Protein AF-A0A963SNB1-F1 (afdb_monomer_lite)

Radius of gyration: 20.22 Å; chains: 1; bounding box: 42×36×67 Å

Secondary structure (DSSP, 8-state):
----HHHHHHHHHHHHHHHHHHHS-HHHHHHHHHHHHHHHHHHHHHHIIIIITTTS---HHHHHHHHHHHHHHHHHHHHHHHHH-HHHHHHHHHHHHHHHHHHHHHHHHHHHHTT----GGG--

Foldseek 3Di:
DPDPPVVVVVVVVVVVVVVCPVVDPPVLVVLLVLLVVLVVLLVVLVCCLPPVCVPVVDDNVVSVVSNVVSVVCNVVSQVVCCVVPVVSVVVSVVVVVVVVVVVVVVVVVVVVVVVDDPPPPPPD

pLDDT: mean 84.54, std 12.88, range [53.47, 97.62]

Structure (mmCIF, N/CA/C/O backbone):
data_AF-A0A963SNB1-F1
#
_entry.id   AF-A0A963SNB1-F1
#
loop_
_atom_site.group_PDB
_atom_site.id
_atom_site.type_symbol
_atom_site.label_atom_id
_atom_site.label_alt_id
_atom_site.label_comp_id
_atom_site.label_asym_id
_atom_site.label_entity_id
_atom_site.label_seq_id
_atom_site.pdbx_PDB_ins_code
_atom_site.Cartn_x
_atom_site.Cartn_y
_atom_site.Cartn_z
_atom_site.occupancy
_atom_site.B_iso_or_equiv
_atom_site.auth_seq_id
_atom_site.auth_comp_id
_atom_site.auth_asym_id
_atom_site.auth_atom_id
_atom_site.pdbx_PDB_model_num
ATOM 1 N N . MET A 1 1 ? 25.215 -16.777 13.873 1.00 58.41 1 MET A N 1
ATOM 2 C CA . MET A 1 1 ? 25.946 -15.612 14.425 1.00 58.41 1 MET A CA 1
ATOM 3 C C . MET A 1 1 ? 25.105 -15.027 15.560 1.00 58.41 1 MET A C 1
ATOM 5 O O . MET A 1 1 ? 23.919 -14.828 15.347 1.00 58.41 1 MET A O 1
ATOM 9 N N . LYS A 1 2 ? 25.646 -14.824 16.773 1.00 57.22 2 LYS A N 1
ATOM 10 C CA . LYS A 1 2 ? 24.885 -14.285 17.925 1.00 57.22 2 LYS A CA 1
ATOM 11 C C . LYS A 1 2 ? 24.881 -12.750 17.891 1.00 57.22 2 LYS A C 1
ATOM 13 O O . LYS A 1 2 ? 25.625 -12.105 18.615 1.00 57.22 2 LYS A O 1
ATOM 18 N N . GLY A 1 3 ? 24.086 -12.179 16.994 1.00 67.00 3 GLY A N 1
ATOM 19 C CA . GLY A 1 3 ? 23.770 -10.747 16.977 1.00 67.00 3 GLY A CA 1
ATOM 20 C C . GLY A 1 3 ? 22.417 -10.506 17.637 1.00 67.00 3 GLY A C 1
ATOM 21 O O . GLY A 1 3 ? 21.562 -11.389 17.611 1.00 67.00 3 GLY A O 1
ATOM 22 N N . SER A 1 4 ? 22.210 -9.320 18.214 1.00 82.94 4 SER A N 1
ATOM 23 C CA . SER A 1 4 ? 20.910 -8.944 18.784 1.00 82.94 4 SER A CA 1
ATOM 24 C C . SER A 1 4 ? 19.778 -9.139 17.760 1.00 82.94 4 SER A C 1
ATOM 26 O O . SER A 1 4 ? 20.003 -8.996 16.552 1.00 82.94 4 SER A O 1
ATOM 28 N N . LEU A 1 5 ? 18.559 -9.443 18.225 1.00 82.50 5 LEU A N 1
ATOM 29 C CA . LEU A 1 5 ? 17.374 -9.594 17.365 1.00 82.50 5 LEU A CA 1
ATOM 30 C C . LEU A 1 5 ? 17.194 -8.374 16.441 1.00 82.50 5 LEU A C 1
ATOM 32 O O . LEU A 1 5 ? 16.888 -8.515 15.261 1.00 82.50 5 LEU A O 1
ATOM 36 N N . ARG A 1 6 ? 17.495 -7.177 16.963 1.00 86.75 6 ARG A N 1
ATOM 37 C CA . ARG A 1 6 ? 17.501 -5.911 16.220 1.00 86.75 6 ARG A CA 1
ATOM 38 C C . ARG A 1 6 ? 18.457 -5.938 15.027 1.00 86.75 6 ARG A C 1
ATOM 40 O O . ARG A 1 6 ? 18.073 -5.530 13.939 1.00 86.75 6 ARG A O 1
ATOM 47 N N . SER A 1 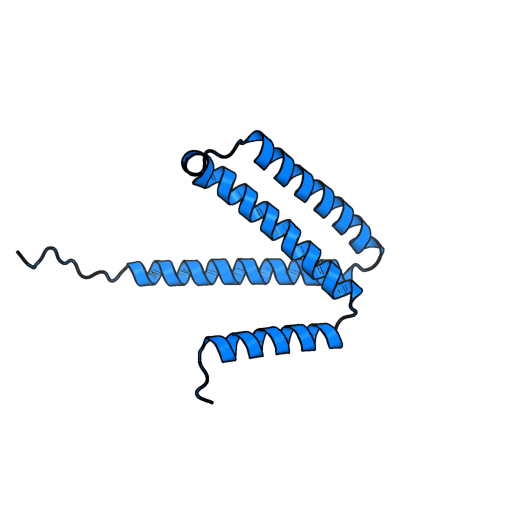7 ? 19.688 -6.409 15.221 1.00 88.31 7 SER A N 1
ATOM 48 C CA . SER A 1 7 ? 20.691 -6.481 14.152 1.00 88.31 7 SER A CA 1
ATOM 49 C C . SER A 1 7 ? 20.255 -7.438 13.043 1.00 88.31 7 SER A C 1
ATOM 51 O O . SER A 1 7 ? 20.391 -7.107 11.873 1.00 88.31 7 SER A O 1
ATOM 53 N N . HIS A 1 8 ? 19.687 -8.592 13.401 1.00 87.62 8 HIS A N 1
ATOM 54 C CA . HIS A 1 8 ? 19.203 -9.563 12.417 1.00 87.62 8 HIS A CA 1
ATOM 55 C C . HIS A 1 8 ? 18.010 -9.025 11.631 1.00 87.62 8 HIS A C 1
ATOM 57 O O . HIS A 1 8 ? 18.019 -9.100 10.409 1.00 87.62 8 HIS A O 1
ATOM 63 N N . LEU A 1 9 ? 17.036 -8.408 12.306 1.00 92.25 9 LEU A N 1
ATOM 64 C CA . LEU A 1 9 ? 15.895 -7.780 11.639 1.00 92.25 9 LEU A CA 1
ATOM 65 C C . LEU A 1 9 ? 16.332 -6.686 10.662 1.00 92.25 9 LEU A C 1
ATOM 67 O O . LEU A 1 9 ? 15.868 -6.687 9.529 1.00 92.25 9 LEU A O 1
ATOM 71 N N . LEU A 1 10 ? 17.249 -5.800 11.067 1.00 92.75 10 LEU A N 1
ATOM 72 C CA . LEU A 1 10 ? 17.768 -4.751 10.183 1.00 92.75 10 LEU A CA 1
ATOM 73 C C . LEU A 1 10 ? 18.504 -5.327 8.970 1.00 92.75 10 LEU A C 1
ATOM 75 O O . LEU A 1 10 ? 18.310 -4.856 7.856 1.00 92.75 10 LEU A O 1
ATOM 79 N N . ILE A 1 11 ? 19.334 -6.353 9.169 1.00 93.88 11 ILE A N 1
ATOM 80 C CA . ILE A 1 11 ? 20.037 -7.002 8.058 1.00 93.88 11 ILE A CA 1
ATOM 81 C C . ILE A 1 11 ? 19.026 -7.660 7.115 1.00 93.88 11 ILE A C 1
ATOM 83 O O . ILE A 1 11 ? 19.129 -7.484 5.906 1.00 93.88 11 ILE A O 1
ATOM 87 N N . TYR A 1 12 ? 18.021 -8.365 7.640 1.00 92.88 12 TYR A N 1
ATOM 88 C CA . TYR A 1 12 ? 16.997 -9.001 6.814 1.00 92.88 12 TYR A CA 1
ATOM 89 C C . TYR A 1 12 ? 16.198 -7.987 6.001 1.00 92.88 12 TYR A C 1
ATOM 91 O O . TYR A 1 12 ? 16.041 -8.177 4.798 1.00 92.88 12 TYR A O 1
ATOM 99 N N . THR A 1 13 ? 15.735 -6.897 6.613 1.00 92.69 13 THR A N 1
ATOM 100 C CA . THR A 1 13 ? 14.947 -5.890 5.894 1.00 92.69 13 THR A CA 1
ATOM 101 C C . THR A 1 13 ? 15.773 -5.179 4.830 1.00 92.69 13 THR A C 1
ATOM 103 O O . THR A 1 13 ? 15.298 -5.032 3.707 1.00 92.69 13 THR A O 1
ATOM 106 N N . VAL A 1 14 ? 17.017 -4.796 5.132 1.00 93.50 14 VAL A N 1
ATOM 107 C CA . VAL A 1 14 ? 17.904 -4.127 4.168 1.00 93.50 14 VAL A CA 1
ATOM 108 C C . VAL A 1 14 ? 18.283 -5.057 3.018 1.00 93.50 14 VAL A C 1
ATOM 110 O O . VAL A 1 14 ? 18.232 -4.638 1.866 1.00 93.50 14 VAL A O 1
ATOM 113 N N . VAL A 1 15 ? 18.625 -6.318 3.296 1.00 94.50 15 VAL A N 1
ATOM 114 C CA . VAL A 1 15 ? 18.978 -7.293 2.251 1.00 94.50 15 VAL A CA 1
ATOM 115 C C . VAL A 1 15 ? 17.781 -7.580 1.349 1.00 94.50 15 VAL A C 1
ATOM 117 O O . VAL A 1 15 ? 17.934 -7.600 0.129 1.00 94.50 15 VAL A O 1
ATOM 120 N N . VAL A 1 16 ? 16.584 -7.750 1.917 1.00 91.62 16 VAL A N 1
ATOM 121 C CA . VAL A 1 16 ? 15.354 -7.952 1.138 1.00 91.62 16 VAL A CA 1
ATOM 122 C C . VAL A 1 16 ? 15.043 -6.718 0.293 1.00 91.62 16 VAL A C 1
ATOM 124 O O . VAL A 1 16 ? 14.848 -6.855 -0.913 1.00 91.62 16 VAL A O 1
ATOM 127 N N . ALA A 1 17 ? 15.067 -5.519 0.881 1.00 89.38 17 ALA A N 1
ATOM 128 C CA . ALA A 1 17 ? 14.824 -4.268 0.163 1.00 89.38 17 ALA A CA 1
ATOM 129 C C . ALA A 1 17 ? 15.846 -4.036 -0.960 1.00 89.38 17 ALA A C 1
ATOM 131 O O . ALA A 1 17 ? 15.459 -3.679 -2.068 1.00 89.38 17 ALA A O 1
ATOM 132 N N . GLY A 1 18 ? 17.132 -4.291 -0.705 1.00 90.19 18 GLY A N 1
ATOM 133 C CA . GLY A 1 18 ? 18.196 -4.186 -1.703 1.00 90.19 18 GLY A CA 1
ATOM 134 C C . GLY A 1 18 ? 18.059 -5.215 -2.826 1.00 90.19 18 GLY A C 1
ATOM 135 O O . GLY A 1 18 ? 18.209 -4.874 -3.993 1.00 90.19 18 GLY A O 1
ATOM 136 N N . THR A 1 19 ? 17.703 -6.459 -2.498 1.00 90.38 19 THR A N 1
ATOM 137 C CA . THR A 1 19 ? 17.455 -7.509 -3.500 1.00 90.38 19 THR A CA 1
ATOM 138 C C . THR A 1 19 ? 16.265 -7.142 -4.385 1.00 90.38 19 THR A C 1
ATOM 140 O O . THR A 1 19 ? 16.364 -7.213 -5.606 1.00 90.38 19 THR A 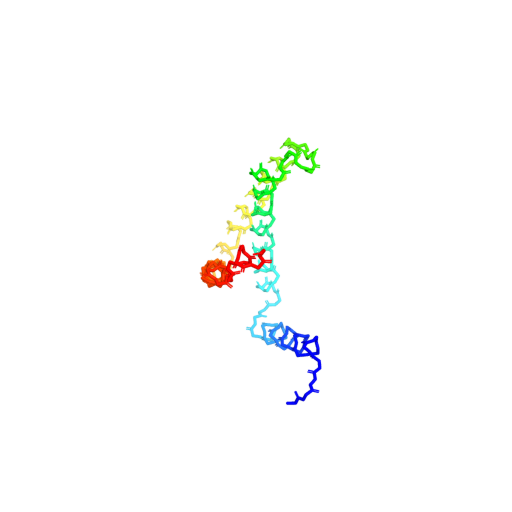O 1
ATOM 143 N N . LEU A 1 20 ? 15.163 -6.679 -3.786 1.00 86.75 20 LEU A N 1
ATOM 144 C CA . LEU A 1 20 ? 14.016 -6.145 -4.521 1.00 86.75 20 LEU A CA 1
ATOM 145 C C . LEU A 1 20 ? 14.432 -4.961 -5.406 1.00 86.75 20 LEU A C 1
ATOM 147 O O . LEU A 1 20 ? 14.056 -4.951 -6.567 1.00 86.75 20 LEU A O 1
ATOM 151 N N . ALA A 1 21 ? 15.248 -4.028 -4.900 1.00 86.94 21 ALA A N 1
ATOM 152 C CA . ALA A 1 21 ? 15.760 -2.860 -5.633 1.00 86.94 21 ALA A CA 1
ATOM 153 C C . ALA A 1 21 ? 16.618 -3.190 -6.856 1.00 86.94 21 ALA A C 1
ATOM 155 O O . ALA A 1 21 ? 16.591 -2.448 -7.831 1.00 86.94 21 ALA A O 1
ATOM 156 N N . VAL A 1 22 ? 17.381 -4.282 -6.811 1.00 87.94 22 VAL A N 1
ATOM 157 C CA . VAL A 1 22 ? 18.211 -4.719 -7.943 1.00 87.94 22 VAL A CA 1
ATOM 158 C C . VAL A 1 22 ? 17.400 -5.538 -8.951 1.00 87.94 22 VAL A C 1
ATOM 160 O O . VAL A 1 22 ? 17.667 -5.464 -10.147 1.00 87.94 22 VAL A O 1
ATOM 163 N N . LEU A 1 23 ? 16.417 -6.320 -8.490 1.00 84.88 23 LEU A N 1
ATOM 164 C CA . LEU A 1 23 ? 15.603 -7.189 -9.350 1.00 84.88 23 LEU A CA 1
ATOM 165 C C . LEU A 1 23 ? 14.392 -6.485 -9.977 1.00 84.88 23 LEU A C 1
ATOM 167 O O . LEU A 1 23 ? 13.918 -6.908 -11.031 1.00 84.88 23 LEU A O 1
ATOM 171 N N . PHE A 1 24 ? 13.870 -5.442 -9.336 1.00 81.19 24 PHE A N 1
ATOM 172 C CA . PHE A 1 24 ? 12.746 -4.649 -9.818 1.00 81.19 24 PHE A CA 1
ATOM 173 C C . PHE A 1 24 ? 13.191 -3.218 -10.103 1.00 81.19 24 PHE A C 1
ATOM 175 O O . PHE A 1 24 ? 13.866 -2.593 -9.291 1.00 81.19 24 PHE A O 1
ATOM 182 N N . ASP A 1 25 ? 12.731 -2.656 -11.220 1.00 84.50 25 ASP A N 1
ATOM 183 C CA . ASP A 1 25 ? 12.953 -1.243 -11.516 1.00 84.50 25 ASP A CA 1
ATOM 184 C C . ASP A 1 25 ? 12.380 -0.337 -10.413 1.00 84.50 25 ASP A C 1
ATOM 186 O O . ASP A 1 25 ? 11.298 -0.597 -9.868 1.00 84.50 25 ASP A O 1
ATOM 190 N N . LEU A 1 26 ? 13.056 0.785 -10.136 1.00 87.12 26 LEU A N 1
ATOM 191 C CA . LEU A 1 26 ? 12.661 1.761 -9.106 1.00 87.12 26 LEU A CA 1
ATOM 192 C C . LEU A 1 26 ? 11.179 2.163 -9.202 1.00 87.12 26 LEU A C 1
ATOM 194 O O . LEU A 1 26 ? 10.486 2.272 -8.190 1.00 87.12 26 LEU A O 1
ATOM 198 N N . THR A 1 27 ? 10.666 2.343 -10.420 1.00 87.81 27 THR A N 1
ATOM 199 C CA . THR A 1 27 ? 9.268 2.718 -10.675 1.00 87.81 27 THR A CA 1
ATOM 200 C C . THR A 1 27 ? 8.270 1.654 -10.213 1.00 87.81 27 THR A C 1
ATOM 202 O O . THR A 1 27 ? 7.168 1.995 -9.773 1.00 87.81 27 THR A O 1
ATOM 205 N N . ARG A 1 28 ? 8.627 0.369 -10.310 1.00 89.50 28 ARG A N 1
ATOM 206 C CA . ARG A 1 28 ? 7.775 -0.750 -9.883 1.00 89.50 28 ARG A CA 1
ATOM 207 C C . ARG A 1 28 ? 7.728 -0.843 -8.369 1.00 89.50 28 ARG A C 1
ATOM 209 O O . ARG A 1 28 ? 6.652 -1.002 -7.806 1.00 89.50 28 ARG A O 1
ATOM 216 N N . ILE A 1 29 ? 8.873 -0.664 -7.718 1.00 90.31 29 ILE A N 1
ATOM 217 C CA . ILE A 1 29 ? 8.985 -0.702 -6.256 1.00 90.31 29 ILE A CA 1
ATOM 218 C C . ILE A 1 29 ? 8.237 0.462 -5.623 1.00 90.31 29 ILE A C 1
ATOM 220 O O . ILE A 1 29 ? 7.483 0.257 -4.676 1.00 90.31 29 ILE A O 1
ATOM 224 N N . ALA A 1 30 ? 8.383 1.668 -6.174 1.00 91.25 30 ALA A N 1
ATOM 225 C CA . ALA A 1 30 ? 7.639 2.832 -5.705 1.00 91.25 30 ALA A CA 1
ATOM 226 C C . ALA A 1 30 ? 6.124 2.612 -5.821 1.00 91.25 30 ALA A C 1
ATOM 228 O O . ALA A 1 30 ? 5.374 2.906 -4.894 1.00 91.25 30 ALA A O 1
ATOM 229 N N . ALA A 1 31 ? 5.674 2.040 -6.941 1.00 92.69 31 ALA A N 1
ATOM 230 C CA . ALA A 1 31 ? 4.266 1.741 -7.147 1.00 92.69 31 ALA A CA 1
ATOM 231 C C . ALA A 1 31 ? 3.750 0.640 -6.208 1.00 92.69 31 ALA A C 1
ATOM 233 O O . ALA A 1 31 ? 2.673 0.799 -5.643 1.00 92.69 31 ALA A O 1
ATOM 234 N N . LEU A 1 32 ? 4.521 -0.431 -5.991 1.00 92.94 32 LEU A N 1
ATOM 235 C CA . LEU A 1 32 ? 4.205 -1.457 -4.993 1.00 92.94 32 LEU A CA 1
ATOM 236 C C . LEU A 1 32 ? 4.067 -0.843 -3.599 1.00 92.94 32 LEU A C 1
ATOM 238 O O . LEU A 1 32 ? 3.067 -1.080 -2.928 1.00 92.94 32 LEU A O 1
ATOM 242 N N . GLY A 1 33 ? 5.026 -0.009 -3.196 1.00 92.56 33 GLY A N 1
ATOM 243 C CA . GLY A 1 33 ? 4.976 0.721 -1.932 1.00 92.56 33 GLY A CA 1
ATOM 244 C C . GLY A 1 33 ? 3.714 1.572 -1.799 1.00 92.56 33 GLY A C 1
ATOM 245 O O . GLY A 1 33 ? 3.050 1.501 -0.771 1.00 92.56 33 GLY A O 1
ATOM 246 N N . ALA A 1 34 ? 3.331 2.303 -2.850 1.00 94.75 34 ALA A N 1
ATOM 247 C CA . ALA A 1 34 ? 2.104 3.101 -2.863 1.00 94.75 34 ALA A CA 1
ATOM 248 C C . ALA A 1 34 ? 0.835 2.244 -2.703 1.00 94.75 34 ALA A C 1
ATOM 250 O O . ALA A 1 34 ? -0.045 2.610 -1.929 1.00 94.75 34 ALA A O 1
ATOM 251 N N . PHE A 1 35 ? 0.751 1.085 -3.368 1.00 95.12 35 PHE A N 1
ATOM 252 C CA . PHE A 1 35 ? -0.365 0.148 -3.182 1.00 95.12 35 PHE A CA 1
ATOM 253 C C . PHE A 1 35 ? -0.472 -0.341 -1.739 1.00 95.12 35 PHE A C 1
ATOM 255 O O . PHE A 1 35 ? -1.548 -0.278 -1.146 1.00 95.12 35 PHE A O 1
ATOM 262 N N . PHE A 1 36 ? 0.640 -0.812 -1.170 1.00 94.50 36 PHE A N 1
ATOM 263 C CA . PHE A 1 36 ? 0.663 -1.274 0.216 1.00 94.50 36 PHE A CA 1
ATOM 264 C C . PHE A 1 36 ? 0.307 -0.159 1.195 1.00 94.50 36 PHE A C 1
ATOM 266 O O . PHE A 1 36 ? -0.445 -0.406 2.131 1.00 94.50 36 PHE A O 1
ATOM 273 N N . TYR A 1 37 ? 0.813 1.051 0.967 1.00 94.56 37 TYR A N 1
ATOM 274 C CA . TYR A 1 37 ? 0.560 2.198 1.828 1.00 94.56 37 TYR A CA 1
ATOM 275 C C . TYR A 1 37 ? -0.920 2.601 1.819 1.00 94.56 37 TYR A C 1
ATOM 277 O O . TYR A 1 37 ? -1.541 2.642 2.872 1.00 94.56 37 TYR A O 1
ATOM 285 N N . LEU A 1 38 ? -1.525 2.779 0.641 1.00 95.31 38 LEU A N 1
ATOM 286 C CA . LEU A 1 38 ? -2.938 3.168 0.528 1.00 95.31 38 LEU A CA 1
ATOM 287 C C . LEU A 1 38 ? -3.888 2.121 1.121 1.00 95.31 38 LEU A C 1
ATOM 289 O O . LEU A 1 38 ? -4.885 2.460 1.753 1.00 95.31 38 LEU A O 1
ATOM 293 N N . ILE A 1 39 ? -3.584 0.836 0.929 1.00 95.00 39 ILE A N 1
ATOM 294 C CA . ILE A 1 39 ? -4.400 -0.241 1.496 1.00 95.00 39 ILE A CA 1
ATOM 295 C C . ILE A 1 39 ? -4.221 -0.311 3.010 1.00 95.00 39 ILE A C 1
ATOM 297 O O . ILE A 1 39 ? -5.210 -0.472 3.721 1.00 95.00 39 ILE A O 1
ATOM 301 N N . MET A 1 40 ? -2.993 -0.166 3.513 1.00 94.38 40 MET A N 1
ATOM 302 C CA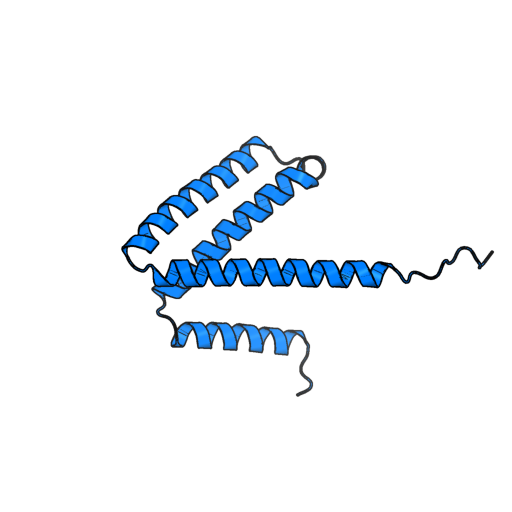 . MET A 1 40 ? -2.742 -0.082 4.951 1.00 94.38 40 MET A CA 1
ATOM 303 C C . MET A 1 40 ? -3.524 1.081 5.570 1.00 94.38 40 MET A C 1
ATOM 305 O O . MET A 1 40 ? -4.218 0.865 6.561 1.00 94.38 40 MET A O 1
ATOM 309 N N . ASP A 1 41 ? -3.479 2.266 4.958 1.00 93.06 41 ASP A N 1
ATOM 310 C CA . ASP A 1 41 ? -4.198 3.453 5.423 1.00 93.06 41 ASP A CA 1
ATOM 311 C C . ASP A 1 41 ? -5.711 3.195 5.470 1.00 93.06 41 ASP A C 1
ATOM 313 O O . ASP A 1 41 ? -6.334 3.397 6.515 1.00 93.06 41 ASP A O 1
ATOM 317 N N . MET A 1 42 ? -6.300 2.612 4.416 1.00 93.69 42 MET A N 1
ATOM 318 C CA . MET A 1 42 ? -7.714 2.206 4.427 1.00 93.69 42 MET A CA 1
ATOM 319 C C . MET A 1 42 ? -8.044 1.241 5.575 1.00 93.69 42 MET A C 1
ATOM 321 O O . MET A 1 42 ? -9.083 1.388 6.223 1.00 93.69 42 MET A O 1
ATOM 325 N N . LEU A 1 43 ? -7.182 0.257 5.849 1.00 92.12 43 LEU A N 1
ATOM 326 C CA . LEU A 1 43 ? -7.397 -0.714 6.926 1.00 92.12 43 LEU A CA 1
ATOM 327 C C . LEU A 1 43 ? -7.292 -0.076 8.307 1.00 92.12 43 LEU A C 1
ATOM 329 O O . LEU A 1 43 ? -8.111 -0.373 9.179 1.00 92.12 43 LEU A O 1
ATOM 333 N N . VAL A 1 44 ? -6.323 0.816 8.507 1.00 90.50 44 VAL A N 1
ATOM 334 C CA . VAL A 1 44 ? -6.156 1.559 9.758 1.00 90.50 44 VAL A CA 1
ATOM 335 C C . VAL A 1 44 ? -7.352 2.482 9.978 1.00 90.50 44 VAL A C 1
ATOM 337 O O . VAL A 1 44 ? -7.966 2.427 11.043 1.00 90.50 44 VAL A O 1
ATOM 340 N N . HIS A 1 45 ? -7.755 3.264 8.974 1.00 91.81 45 HIS A N 1
ATOM 341 C CA . HIS A 1 45 ? -8.932 4.132 9.048 1.00 91.81 45 HIS A CA 1
ATOM 342 C C . HIS A 1 45 ? -10.207 3.340 9.358 1.00 91.81 45 HIS A C 1
ATOM 344 O O . HIS A 1 45 ? -10.979 3.728 10.240 1.00 91.81 45 HIS A O 1
ATOM 350 N N . TRP A 1 46 ? -10.403 2.193 8.703 1.00 88.75 46 TRP A N 1
ATOM 351 C CA . TRP A 1 46 ? -11.520 1.294 8.981 1.00 88.75 46 TRP A CA 1
ATOM 352 C C . TRP A 1 46 ? -11.471 0.720 10.402 1.00 88.75 46 TRP A C 1
ATOM 354 O O . TRP A 1 46 ? -12.475 0.743 11.121 1.00 88.75 46 TRP A O 1
ATOM 364 N N . GLY A 1 47 ? -10.307 0.233 10.835 1.00 87.12 47 GLY A N 1
ATOM 365 C CA . GLY A 1 47 ? -10.087 -0.311 12.174 1.00 87.12 47 GLY A CA 1
ATOM 366 C C . GLY A 1 47 ? -10.388 0.718 13.261 1.00 87.12 47 GLY A C 1
ATOM 367 O O . GLY A 1 47 ? -11.112 0.415 14.216 1.00 87.12 47 GLY A O 1
ATOM 368 N N . VAL A 1 48 ? -9.925 1.956 13.065 1.00 87.12 48 VAL A N 1
ATOM 369 C CA . VAL A 1 48 ? -10.197 3.086 13.957 1.00 87.12 48 VAL A CA 1
ATOM 370 C C . VAL A 1 48 ? -11.684 3.424 13.969 1.00 87.12 48 VAL A C 1
ATOM 372 O O . VAL A 1 48 ? -12.283 3.511 15.041 1.00 87.12 48 VAL A O 1
ATOM 375 N N . PHE A 1 49 ? -12.316 3.548 12.800 1.00 83.38 49 PHE A N 1
ATOM 376 C CA . PHE A 1 49 ? -13.743 3.855 12.692 1.00 83.38 49 PHE A CA 1
ATOM 377 C C . PHE A 1 49 ? -14.635 2.785 13.344 1.00 83.38 49 PHE A C 1
ATOM 379 O O . PHE A 1 49 ? -15.650 3.115 13.963 1.00 83.38 49 PHE A O 1
ATOM 386 N N . ARG A 1 50 ? -14.270 1.502 13.232 1.00 79.38 50 ARG A N 1
ATOM 387 C CA . ARG A 1 50 ? -15.066 0.379 13.745 1.00 79.38 50 ARG A CA 1
ATOM 388 C C . ARG A 1 50 ? -14.900 0.161 15.249 1.00 79.38 50 ARG A C 1
ATOM 390 O O . ARG A 1 50 ? -15.913 -0.027 15.920 1.00 79.38 50 ARG A O 1
ATOM 397 N N . HIS A 1 51 ? -13.667 0.160 15.759 1.00 75.56 51 HIS A N 1
ATOM 398 C CA . HIS A 1 51 ? -13.366 -0.287 17.128 1.00 75.56 51 HIS A CA 1
ATOM 399 C C . HIS A 1 51 ? -12.945 0.847 18.067 1.00 75.56 51 HIS A C 1
ATOM 401 O O . HIS A 1 51 ? -13.315 0.828 19.234 1.00 75.56 51 HIS A O 1
ATOM 407 N N . LEU A 1 52 ? -12.221 1.851 17.567 1.00 68.44 52 LEU A N 1
ATOM 408 C CA . LEU A 1 52 ? -11.576 2.881 18.394 1.00 68.44 52 LEU A CA 1
ATOM 409 C C . LEU A 1 52 ? -12.280 4.247 18.342 1.00 68.44 52 LEU A C 1
ATOM 411 O O . LEU A 1 52 ? -11.867 5.183 19.026 1.00 68.44 52 LEU A O 1
ATOM 415 N N . ARG A 1 53 ? -13.371 4.381 17.575 1.00 65.88 53 ARG A N 1
ATOM 416 C CA . ARG A 1 53 ? -14.066 5.666 17.373 1.00 65.88 53 ARG A CA 1
ATOM 417 C C . ARG A 1 53 ? -14.452 6.372 18.679 1.00 65.88 53 ARG A C 1
ATOM 419 O O . ARG A 1 53 ? -14.405 7.594 18.742 1.00 65.88 53 ARG A O 1
ATOM 426 N N . ASN A 1 54 ? -14.828 5.602 19.702 1.00 63.06 54 ASN A N 1
ATOM 427 C CA . ASN A 1 54 ? -15.310 6.131 20.979 1.00 63.06 54 ASN A CA 1
ATOM 428 C C . ASN A 1 54 ? -14.167 6.417 21.966 1.00 63.06 54 ASN A C 1
ATOM 430 O O . ASN A 1 54 ? -14.333 7.251 22.846 1.00 63.06 54 ASN A O 1
ATOM 434 N N . GLU A 1 55 ? -13.022 5.748 21.819 1.00 65.19 55 GLU A N 1
ATOM 435 C CA . GLU A 1 55 ? -11.881 5.865 22.738 1.00 65.19 55 GLU A CA 1
ATOM 436 C C . GLU A 1 55 ? -10.925 6.989 22.329 1.00 65.19 55 GLU A C 1
ATOM 438 O O . GLU A 1 55 ? -10.355 7.666 23.177 1.00 65.19 55 GLU A O 1
ATOM 443 N N . VAL A 1 56 ? -10.780 7.227 21.023 1.00 68.94 56 VAL A N 1
ATOM 444 C CA . VAL A 1 56 ? -9.822 8.206 20.480 1.00 68.94 56 VAL A CA 1
ATOM 445 C C . VAL A 1 56 ? -10.470 9.585 20.272 1.00 68.94 56 VAL A C 1
ATOM 447 O O . VAL A 1 56 ? -9.801 10.543 19.898 1.00 68.94 56 VAL A O 1
ATOM 450 N N . GLY A 1 57 ? -11.788 9.716 20.487 1.00 64.62 57 GLY A N 1
ATOM 451 C CA . GLY A 1 57 ? -12.524 10.968 20.250 1.00 64.62 57 GLY A CA 1
ATOM 452 C C . GLY A 1 57 ? -12.461 11.442 18.792 1.00 64.62 57 GLY A C 1
ATOM 453 O O . GLY A 1 57 ? -12.616 12.631 18.503 1.00 64.62 57 GLY A O 1
ATOM 454 N N . ALA A 1 58 ? -12.182 10.525 17.863 1.00 68.56 58 ALA A N 1
ATOM 455 C CA . ALA A 1 58 ? -11.908 10.861 16.479 1.00 68.56 58 ALA A CA 1
ATOM 456 C C . ALA A 1 58 ? -13.173 11.376 15.777 1.00 68.56 58 ALA A C 1
ATOM 458 O O . ALA A 1 58 ? -14.247 10.772 15.841 1.00 68.56 58 ALA A O 1
ATOM 459 N N . ARG A 1 59 ? -13.043 12.491 15.049 1.00 75.62 59 ARG A N 1
ATOM 460 C CA . ARG A 1 59 ? -14.131 13.024 14.221 1.00 75.62 59 ARG A CA 1
ATOM 461 C C . ARG A 1 59 ? -14.403 12.065 13.064 1.00 75.62 59 ARG A C 1
ATOM 463 O O . ARG A 1 59 ? -13.635 12.017 12.105 1.00 75.62 59 ARG A O 1
ATOM 470 N N . ALA A 1 60 ? -15.525 11.349 13.138 1.00 76.94 60 ALA A N 1
ATOM 471 C CA . ALA A 1 60 ? -15.960 10.385 12.124 1.00 76.94 60 ALA A CA 1
ATOM 472 C C . ALA A 1 60 ? -15.968 10.964 10.697 1.00 76.94 60 ALA A C 1
ATOM 474 O O . ALA A 1 60 ? -15.677 10.254 9.741 1.00 76.94 60 ALA A O 1
ATOM 475 N N . THR A 1 61 ? -16.244 12.262 10.556 1.00 83.12 61 THR A N 1
ATOM 476 C CA . THR A 1 61 ? -16.214 12.969 9.271 1.00 83.12 61 THR A CA 1
ATOM 477 C C . THR A 1 61 ? -14.823 13.021 8.642 1.00 83.12 61 THR A C 1
ATOM 479 O O . THR A 1 61 ? -14.706 12.837 7.436 1.00 83.12 61 THR A O 1
ATOM 482 N N . ILE A 1 62 ? -13.768 13.223 9.438 1.00 87.50 62 ILE A N 1
ATOM 483 C CA . ILE A 1 62 ? -12.384 13.274 8.943 1.00 87.50 62 ILE A CA 1
ATOM 484 C C . ILE A 1 62 ? -11.928 11.874 8.521 1.00 87.50 62 ILE A C 1
ATOM 486 O O . ILE A 1 62 ? -11.359 11.725 7.448 1.00 87.50 62 ILE A O 1
ATOM 490 N N . LEU A 1 63 ? -12.243 10.847 9.319 1.00 86.56 63 LEU A N 1
ATOM 491 C CA . LEU A 1 63 ? -11.952 9.444 8.991 1.00 86.56 63 LEU A CA 1
ATOM 492 C C . LEU A 1 63 ? -12.638 8.997 7.695 1.00 86.56 63 LEU A C 1
ATOM 494 O O . LEU A 1 63 ? -12.007 8.372 6.849 1.00 86.56 63 LEU A O 1
ATOM 498 N N . LEU A 1 64 ? -13.919 9.337 7.523 1.00 87.75 64 LEU A N 1
ATOM 499 C CA . LEU A 1 64 ? -14.651 9.035 6.292 1.00 87.75 64 LEU A CA 1
ATOM 500 C C . LEU A 1 64 ? -14.064 9.775 5.086 1.00 87.75 64 LEU A C 1
ATOM 502 O O . LEU A 1 64 ? -13.936 9.177 4.023 1.00 87.75 64 LEU A O 1
ATOM 506 N N . ALA A 1 65 ? -13.686 11.047 5.248 1.00 92.06 65 ALA A N 1
ATOM 507 C CA . ALA A 1 65 ? -13.054 11.817 4.182 1.00 92.06 65 ALA A CA 1
ATOM 508 C C . ALA A 1 65 ? -11.678 11.250 3.794 1.00 92.06 65 ALA A C 1
ATOM 510 O O . ALA A 1 65 ? -11.397 11.130 2.605 1.00 92.06 65 ALA A O 1
ATOM 511 N N . ALA A 1 66 ? -10.855 10.857 4.772 1.00 92.38 66 ALA A N 1
ATOM 512 C CA . ALA A 1 66 ? -9.554 10.232 4.535 1.00 92.38 66 ALA A CA 1
ATOM 513 C C . ALA A 1 66 ? -9.707 8.887 3.813 1.00 92.38 66 ALA A C 1
ATOM 515 O O . ALA A 1 66 ? -9.143 8.698 2.745 1.00 92.38 66 ALA A O 1
ATOM 516 N N . MET A 1 67 ? -10.582 8.010 4.309 1.00 93.19 67 MET A N 1
ATOM 517 C CA . MET A 1 67 ? -10.862 6.721 3.672 1.00 93.19 67 MET A CA 1
ATOM 518 C C . MET A 1 67 ? -11.423 6.876 2.246 1.00 93.19 67 MET A C 1
ATOM 520 O O . MET A 1 67 ? -11.104 6.080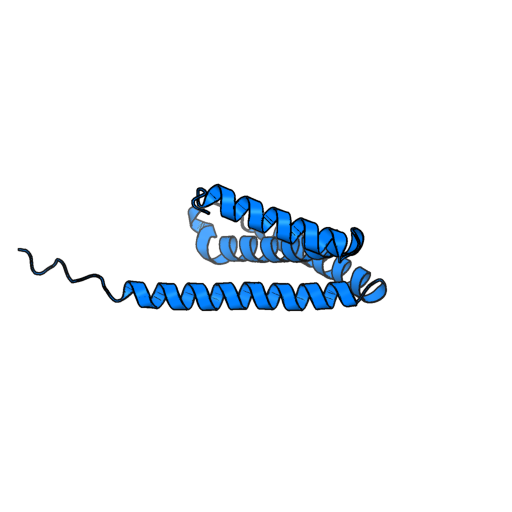 1.364 1.00 93.19 67 MET A O 1
ATOM 524 N N . ALA A 1 68 ? -12.241 7.905 1.994 1.00 94.50 68 ALA A N 1
ATOM 525 C CA . ALA A 1 68 ? -12.707 8.226 0.647 1.00 94.50 68 ALA A CA 1
ATOM 526 C C . ALA A 1 68 ? -11.563 8.720 -0.253 1.00 94.50 68 ALA A C 1
ATOM 528 O O . ALA A 1 68 ? -11.478 8.302 -1.407 1.00 94.50 68 ALA A O 1
ATOM 529 N N . ALA A 1 69 ? -10.673 9.572 0.264 1.00 95.81 69 ALA A N 1
ATOM 530 C CA . ALA A 1 69 ? -9.496 10.037 -0.461 1.00 95.81 69 ALA A CA 1
ATOM 531 C C . ALA A 1 69 ? -8.559 8.872 -0.817 1.00 95.81 69 ALA A C 1
ATOM 533 O O . ALA A 1 69 ? -8.181 8.751 -1.982 1.00 95.81 69 ALA A O 1
ATOM 534 N N . ASP A 1 70 ? -8.272 7.973 0.130 1.00 95.69 70 ASP A N 1
ATOM 535 C CA . ASP A 1 70 ? -7.469 6.767 -0.103 1.00 95.69 70 ASP A CA 1
ATOM 536 C C . ASP A 1 70 ? -8.087 5.910 -1.211 1.00 95.69 70 ASP A C 1
ATOM 538 O O . ASP A 1 70 ? -7.394 5.499 -2.141 1.00 95.69 70 ASP A O 1
ATOM 542 N N . GLY A 1 71 ? -9.409 5.703 -1.170 1.00 96.06 71 GLY A N 1
ATOM 543 C CA . GLY A 1 71 ? -10.140 4.950 -2.188 1.00 96.06 71 GLY A CA 1
ATOM 544 C C . GLY A 1 71 ? -10.072 5.589 -3.578 1.00 96.06 71 GLY A C 1
ATOM 545 O O . GLY A 1 71 ? -9.851 4.888 -4.567 1.00 96.06 71 GLY A O 1
ATOM 546 N N . VAL A 1 72 ? -10.212 6.915 -3.671 1.00 97.62 72 VAL A N 1
ATOM 547 C CA . VAL A 1 72 ? -10.091 7.653 -4.941 1.00 97.62 72 VAL A CA 1
ATOM 548 C C . VAL A 1 72 ? -8.674 7.546 -5.498 1.00 97.62 72 VAL A C 1
ATOM 550 O O . VAL A 1 72 ? -8.502 7.224 -6.676 1.00 97.62 72 VAL A O 1
ATOM 553 N N . VAL A 1 73 ? -7.658 7.779 -4.663 1.00 96.75 73 VAL A N 1
ATOM 554 C CA . VAL A 1 73 ? -6.250 7.702 -5.074 1.00 96.75 73 VAL A CA 1
ATOM 555 C C . VAL A 1 73 ? -5.898 6.278 -5.488 1.00 96.75 73 VAL A C 1
ATOM 557 O O . VAL A 1 73 ? -5.316 6.089 -6.554 1.00 96.75 73 VAL A O 1
ATOM 560 N N . LEU A 1 74 ? -6.304 5.269 -4.715 1.00 96.38 74 LEU A N 1
ATOM 561 C CA . LEU A 1 74 ? -6.072 3.862 -5.028 1.00 96.38 74 LEU A CA 1
ATOM 562 C C . LEU A 1 74 ? -6.738 3.469 -6.347 1.00 96.38 74 LEU A C 1
ATOM 564 O O . LEU A 1 74 ? -6.084 2.855 -7.187 1.00 96.38 74 LEU A O 1
ATOM 568 N N . ALA A 1 75 ? -7.998 3.844 -6.572 1.00 96.00 75 ALA A N 1
ATOM 569 C CA . ALA A 1 75 ? -8.712 3.526 -7.808 1.0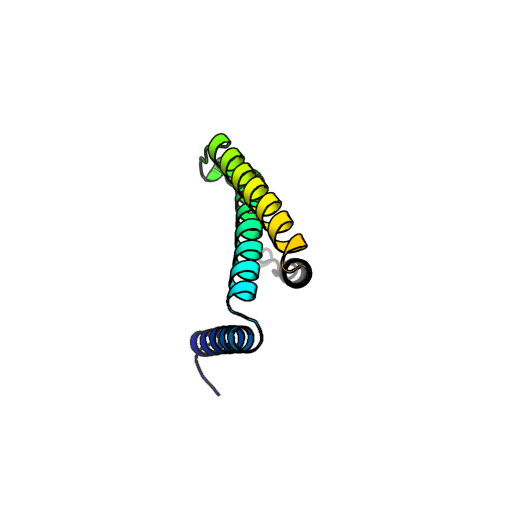0 96.00 75 ALA A CA 1
ATOM 570 C C . ALA A 1 75 ? -8.053 4.176 -9.034 1.00 96.00 75 ALA A C 1
ATOM 572 O O . ALA A 1 75 ? -7.765 3.492 -10.019 1.00 96.00 75 ALA A O 1
ATOM 573 N N . ALA A 1 76 ? -7.748 5.475 -8.959 1.00 96.38 76 ALA A N 1
ATOM 574 C CA . ALA A 1 76 ? -7.079 6.196 -10.038 1.00 96.38 76 ALA A CA 1
ATOM 575 C C . ALA A 1 76 ? -5.678 5.630 -10.313 1.00 96.38 76 ALA A C 1
ATOM 577 O O . ALA A 1 76 ? -5.316 5.379 -11.463 1.00 96.38 76 ALA A O 1
ATOM 578 N N . PHE A 1 77 ? -4.902 5.365 -9.261 1.00 94.88 77 PHE A N 1
ATOM 579 C CA . PHE A 1 77 ? -3.557 4.812 -9.377 1.00 94.88 77 PHE A CA 1
ATOM 580 C C . PHE A 1 77 ? -3.566 3.395 -9.956 1.00 94.88 77 PHE A C 1
ATOM 582 O O . PHE A 1 77 ? -2.763 3.086 -10.839 1.00 94.88 77 PHE A O 1
ATOM 589 N N . THR A 1 78 ? -4.517 2.560 -9.528 1.00 94.94 78 THR A N 1
ATOM 590 C CA . THR A 1 78 ? -4.737 1.219 -10.088 1.00 94.94 78 THR A CA 1
ATOM 591 C C . THR A 1 78 ? -5.045 1.305 -11.573 1.00 94.94 78 THR A C 1
ATOM 593 O O . THR A 1 78 ? -4.422 0.601 -12.362 1.00 94.94 78 THR A O 1
ATOM 596 N N . TRP A 1 79 ? -5.952 2.198 -11.974 1.00 95.94 79 TRP A N 1
ATOM 597 C CA . TRP A 1 79 ? -6.320 2.376 -13.376 1.00 95.94 79 TRP A CA 1
ATOM 598 C C . TRP A 1 79 ? -5.125 2.784 -14.242 1.00 95.94 79 TRP A C 1
ATOM 600 O O . TRP A 1 79 ? -4.887 2.204 -15.302 1.00 95.94 79 TRP A O 1
ATOM 610 N N . VAL A 1 80 ? -4.327 3.747 -13.776 1.00 94.38 80 VAL A N 1
ATOM 611 C CA . VAL A 1 80 ? -3.109 4.176 -14.475 1.00 94.38 80 VAL A CA 1
ATOM 612 C C . VAL A 1 80 ? -2.117 3.016 -14.591 1.00 94.38 80 VAL A C 1
ATOM 614 O O . VAL A 1 80 ? -1.598 2.749 -15.675 1.00 94.38 80 VAL A O 1
ATOM 617 N N . LYS A 1 81 ? -1.877 2.279 -13.500 1.00 91.88 81 LYS A N 1
ATOM 618 C CA . LYS A 1 81 ? -0.899 1.185 -13.491 1.00 91.88 81 LYS A CA 1
ATOM 619 C C . LYS A 1 81 ? -1.341 -0.043 -14.272 1.00 91.88 81 LYS A C 1
ATOM 621 O O . LYS A 1 81 ? -0.487 -0.665 -14.888 1.00 91.88 81 LYS A O 1
ATOM 626 N N . LEU A 1 82 ? -2.633 -0.351 -14.329 1.00 91.81 82 LEU A N 1
ATOM 627 C CA . LEU A 1 82 ? -3.152 -1.431 -15.170 1.00 91.81 82 LEU A CA 1
ATOM 628 C C . LEU A 1 82 ? -2.870 -1.193 -16.655 1.00 91.81 82 LEU A C 1
ATOM 630 O O . LEU A 1 82 ? -2.582 -2.146 -17.369 1.00 91.81 82 LEU A O 1
ATOM 634 N N . ASN A 1 83 ? -2.920 0.061 -17.110 1.00 92.12 83 ASN A N 1
ATOM 635 C CA . ASN A 1 83 ? -2.653 0.400 -18.506 1.00 92.12 83 ASN A CA 1
ATOM 636 C C . ASN A 1 83 ? -1.150 0.460 -18.825 1.00 92.12 83 ASN A C 1
ATOM 638 O O . ASN A 1 83 ? -0.735 0.005 -19.886 1.00 92.12 83 ASN A O 1
ATOM 642 N N . SER A 1 84 ? -0.329 1.023 -17.932 1.00 89.50 84 SER A N 1
ATOM 643 C CA . SER A 1 84 ? 1.109 1.198 -18.194 1.00 89.50 84 SER A CA 1
ATOM 644 C C . SER A 1 84 ? 1.966 -0.020 -17.841 1.00 89.50 84 SER A C 1
ATOM 646 O O . SER A 1 84 ? 2.937 -0.301 -18.534 1.00 89.50 84 SER A O 1
ATOM 648 N N . ASP A 1 85 ? 1.667 -0.703 -16.735 1.00 88.00 85 ASP A N 1
ATOM 649 C CA . ASP A 1 85 ? 2.472 -1.816 -16.221 1.00 88.00 85 ASP A CA 1
ATOM 650 C C . ASP A 1 85 ? 1.614 -2.784 -15.376 1.00 88.00 85 ASP A C 1
ATOM 652 O O . ASP A 1 85 ? 1.678 -2.771 -14.138 1.00 88.00 85 ASP A O 1
ATOM 656 N N . PRO A 1 86 ? 0.798 -3.638 -16.029 1.00 90.44 86 PRO A N 1
ATOM 657 C CA . PRO A 1 86 ? -0.140 -4.526 -15.342 1.00 90.44 86 PRO A CA 1
ATOM 658 C C . PRO A 1 86 ? 0.540 -5.498 -14.368 1.00 90.44 86 PRO A C 1
ATOM 660 O O . PRO A 1 86 ? -0.073 -5.927 -13.390 1.00 90.44 86 PRO A O 1
ATOM 663 N N . MET A 1 87 ? 1.815 -5.832 -14.602 1.00 90.56 87 MET A N 1
ATOM 664 C CA . MET A 1 87 ? 2.573 -6.762 -13.758 1.00 90.56 87 MET A CA 1
ATOM 665 C C . MET A 1 87 ? 2.691 -6.257 -12.320 1.00 90.56 87 MET A C 1
ATOM 667 O O . MET A 1 87 ? 2.566 -7.037 -11.379 1.00 90.56 87 MET A O 1
ATOM 671 N N . VAL A 1 88 ? 2.862 -4.946 -12.131 1.00 91.06 88 VAL A N 1
ATOM 672 C CA . VAL A 1 88 ? 2.941 -4.332 -10.797 1.00 91.06 88 VAL A CA 1
ATOM 673 C C . VAL A 1 88 ? 1.656 -4.552 -10.007 1.00 91.06 88 VAL A C 1
ATOM 675 O O . VAL A 1 88 ? 1.717 -4.838 -8.814 1.00 91.06 88 VAL A O 1
ATOM 678 N N . VAL A 1 89 ? 0.500 -4.453 -10.664 1.00 92.19 89 VAL A N 1
ATOM 679 C CA . VAL A 1 89 ? -0.805 -4.644 -10.016 1.00 92.19 89 VAL A CA 1
ATOM 680 C C . VAL A 1 89 ? -0.980 -6.100 -9.582 1.00 92.19 89 VAL A C 1
ATOM 682 O O . VAL A 1 89 ? -1.467 -6.358 -8.484 1.00 92.19 89 VAL A O 1
ATOM 685 N N . ILE A 1 90 ? -0.508 -7.053 -10.392 1.00 93.19 90 ILE A N 1
ATOM 686 C CA . ILE A 1 90 ? -0.507 -8.481 -10.041 1.00 93.19 90 ILE A CA 1
ATOM 687 C C . ILE A 1 90 ? 0.398 -8.741 -8.830 1.00 93.19 90 ILE A C 1
ATOM 689 O O . ILE A 1 90 ? -0.032 -9.381 -7.871 1.00 93.19 90 ILE A O 1
ATOM 693 N N . TYR A 1 91 ? 1.629 -8.219 -8.834 1.00 92.38 91 TYR A N 1
ATOM 694 C CA . TYR A 1 91 ? 2.545 -8.355 -7.697 1.00 92.38 91 TYR A CA 1
ATOM 695 C C . TYR A 1 91 ? 1.979 -7.722 -6.422 1.00 92.38 91 TYR A C 1
ATOM 697 O O . TYR A 1 91 ? 2.088 -8.321 -5.352 1.00 92.38 91 TYR A O 1
ATOM 705 N N . ALA A 1 92 ? 1.333 -6.556 -6.532 1.00 92.56 92 ALA A N 1
ATOM 706 C CA . ALA A 1 92 ? 0.645 -5.915 -5.416 1.00 92.56 92 ALA A CA 1
ATOM 707 C C . ALA A 1 92 ? -0.461 -6.825 -4.869 1.00 92.56 92 ALA A C 1
ATOM 709 O O . ALA A 1 92 ? -0.467 -7.118 -3.677 1.00 92.56 92 ALA A O 1
ATOM 710 N N . ALA A 1 93 ? -1.345 -7.334 -5.733 1.00 94.00 93 ALA A N 1
ATOM 711 C CA . ALA A 1 93 ? -2.439 -8.222 -5.343 1.00 94.00 93 ALA A CA 1
ATOM 712 C C . ALA A 1 93 ? -1.937 -9.478 -4.614 1.00 94.00 93 ALA A C 1
ATOM 714 O O . ALA A 1 93 ? -2.436 -9.803 -3.536 1.00 94.00 93 ALA A O 1
ATOM 715 N N . ILE A 1 94 ? -0.911 -10.147 -5.153 1.00 95.44 94 ILE A N 1
ATOM 716 C CA . ILE A 1 94 ? -0.282 -11.310 -4.507 1.00 95.44 94 ILE A CA 1
ATOM 717 C C . ILE A 1 94 ? 0.288 -10.917 -3.142 1.00 95.44 94 ILE A C 1
ATOM 719 O O . ILE A 1 94 ? 0.050 -11.601 -2.149 1.00 95.44 94 ILE A O 1
ATOM 723 N N . GLY A 1 95 ? 1.018 -9.804 -3.080 1.00 93.44 95 GLY A N 1
ATOM 724 C CA . GLY A 1 95 ? 1.628 -9.313 -1.853 1.00 93.44 95 GLY A CA 1
ATOM 725 C C . GLY A 1 95 ? 0.608 -8.995 -0.757 1.00 93.44 95 GLY A C 1
ATOM 726 O O . GLY A 1 95 ? 0.790 -9.408 0.385 1.00 93.44 95 GLY A O 1
ATOM 727 N N . ILE A 1 96 ? -0.499 -8.337 -1.103 1.00 93.38 96 ILE A N 1
ATOM 728 C CA . ILE A 1 96 ? -1.604 -8.042 -0.179 1.00 93.38 96 ILE A CA 1
ATOM 729 C C . ILE A 1 96 ? -2.209 -9.342 0.354 1.00 93.38 96 ILE A C 1
ATOM 731 O O . ILE A 1 96 ? -2.358 -9.497 1.564 1.00 93.38 96 ILE A O 1
ATOM 735 N N . VAL A 1 97 ? -2.505 -10.306 -0.525 1.00 94.94 97 VAL A N 1
ATOM 736 C CA . VAL A 1 97 ? -3.051 -11.612 -0.121 1.00 94.94 97 VAL A CA 1
ATOM 737 C C . VAL A 1 97 ? -2.099 -12.339 0.829 1.00 94.94 97 VAL A C 1
ATOM 739 O O . VAL A 1 97 ? -2.551 -12.892 1.831 1.00 94.94 97 VAL A O 1
ATOM 742 N N . LEU A 1 98 ? -0.790 -12.313 0.561 1.00 95.75 98 LEU A N 1
ATOM 743 C CA . LEU A 1 98 ? 0.215 -12.920 1.437 1.00 95.75 98 LEU A CA 1
ATOM 744 C C . LEU A 1 98 ? 0.258 -12.261 2.816 1.00 95.75 98 LEU A C 1
ATOM 746 O O . LEU A 1 98 ? 0.316 -12.973 3.819 1.00 95.75 98 LEU A O 1
ATOM 750 N N . VAL A 1 99 ? 0.199 -10.928 2.881 1.00 92.50 99 VAL A N 1
ATOM 751 C CA . VAL A 1 99 ? 0.160 -10.193 4.153 1.00 92.50 99 VAL A CA 1
ATOM 752 C C . VAL A 1 99 ? -1.086 -10.577 4.950 1.00 92.50 99 VAL A C 1
ATOM 754 O O . VAL A 1 99 ? -0.959 -10.988 6.102 1.00 92.50 99 VAL A O 1
ATOM 757 N N . PHE A 1 100 ? -2.267 -10.548 4.329 1.00 91.50 100 PHE A N 1
ATOM 758 C CA . PHE A 1 100 ? -3.525 -10.924 4.983 1.00 91.50 100 PHE A CA 1
ATOM 759 C C . PHE A 1 100 ? -3.547 -12.385 5.440 1.00 91.50 100 PHE A C 1
ATOM 761 O O . PHE A 1 100 ? -4.003 -12.689 6.543 1.00 91.50 100 PHE A O 1
ATOM 768 N N . ALA A 1 101 ? -3.045 -13.306 4.616 1.00 94.00 101 ALA A N 1
ATOM 769 C CA . ALA A 1 101 ? -2.939 -14.712 4.985 1.00 94.00 101 ALA A CA 1
ATOM 770 C C . ALA A 1 101 ? -1.978 -14.904 6.167 1.00 94.00 101 ALA A C 1
ATOM 772 O O . ALA A 1 101 ? -2.288 -15.651 7.097 1.00 94.00 101 ALA A O 1
ATOM 773 N N . GLY A 1 102 ? -0.839 -14.205 6.155 1.00 92.75 102 GLY A N 1
ATOM 774 C CA . GLY A 1 102 ? 0.129 -14.200 7.247 1.00 92.75 102 GLY A CA 1
ATOM 775 C C . GLY A 1 102 ? -0.470 -13.674 8.549 1.00 92.75 102 GLY A C 1
ATOM 776 O O . GLY A 1 102 ? -0.364 -14.339 9.578 1.00 92.75 102 GLY A O 1
ATOM 777 N N . GLU A 1 103 ? -1.161 -12.535 8.497 1.00 89.69 103 GLU A N 1
ATOM 778 C CA . GLU A 1 103 ? -1.860 -11.952 9.645 1.00 89.69 103 GLU A CA 1
ATOM 779 C C . GLU A 1 103 ? -2.916 -12.915 10.199 1.00 89.69 103 GLU A C 1
ATOM 781 O O . GLU A 1 103 ? -2.927 -13.216 11.393 1.00 89.69 103 GLU A O 1
ATOM 786 N N . HIS A 1 104 ? -3.757 -13.482 9.332 1.00 88.88 104 HIS A N 1
ATOM 787 C CA . HIS A 1 104 ? -4.804 -14.414 9.739 1.00 88.88 104 HIS A CA 1
ATOM 788 C C . HIS A 1 104 ? -4.235 -15.686 10.391 1.00 88.88 104 HIS A C 1
ATOM 790 O O . HIS A 1 104 ? -4.744 -16.149 11.415 1.00 88.88 104 HIS A O 1
ATOM 796 N N . LEU A 1 105 ? -3.164 -16.260 9.831 1.00 91.56 105 LEU A N 1
ATOM 797 C CA . LEU A 1 105 ? -2.488 -17.425 10.410 1.00 91.56 105 LEU A CA 1
ATOM 798 C C . LEU A 1 105 ? -1.843 -17.097 11.759 1.00 91.56 105 LEU A C 1
ATOM 800 O O . LEU A 1 105 ? -1.974 -17.883 12.701 1.00 91.56 105 LEU A O 1
ATOM 804 N N . PHE A 1 106 ? -1.190 -15.941 11.862 1.00 89.38 106 PHE A N 1
ATOM 805 C CA . PHE A 1 106 ? -0.555 -15.474 13.089 1.00 89.38 106 PHE A CA 1
ATOM 806 C C . PHE A 1 106 ? -1.579 -15.279 14.212 1.00 89.38 106 PHE A C 1
ATOM 808 O O . PHE A 1 106 ? -1.435 -15.859 15.290 1.00 89.38 106 PHE A O 1
ATOM 815 N N . LEU A 1 107 ? -2.674 -14.561 13.939 1.00 86.00 107 LEU A N 1
ATOM 816 C CA . LEU A 1 107 ? -3.749 -14.342 14.909 1.00 86.00 107 LEU A CA 1
ATOM 817 C C . LEU A 1 107 ? -4.385 -15.663 15.358 1.00 86.00 107 LEU A C 1
ATOM 819 O O . LEU A 1 107 ? -4.618 -15.869 16.551 1.00 86.00 107 LEU A O 1
ATOM 823 N N . ARG A 1 108 ? -4.590 -16.606 14.430 1.00 83.38 108 ARG A N 1
ATOM 824 C CA . ARG A 1 108 ? -5.133 -17.936 14.741 1.00 83.38 108 ARG A CA 1
ATOM 825 C C . ARG A 1 108 ? -4.219 -18.750 15.661 1.00 83.38 108 ARG A C 1
ATOM 827 O O . ARG A 1 108 ? -4.720 -19.513 16.490 1.00 83.38 108 ARG A O 1
ATOM 834 N N . GLN A 1 109 ? -2.899 -18.607 15.539 1.00 75.94 109 GLN A N 1
ATOM 835 C CA . GLN A 1 109 ? -1.939 -19.252 16.439 1.00 75.94 109 GLN A CA 1
ATOM 836 C C . GLN A 1 109 ? -1.967 -18.620 17.834 1.00 75.94 109 GLN A C 1
ATOM 838 O O . GLN A 1 109 ? -2.023 -19.348 18.824 1.00 75.94 109 GLN A O 1
ATOM 843 N N . THR A 1 110 ? -2.022 -17.290 17.932 1.00 65.00 110 THR A N 1
ATOM 844 C CA . THR A 1 110 ? -2.103 -16.588 19.223 1.00 65.00 110 THR A CA 1
ATOM 845 C C . THR A 1 110 ? -3.381 -16.927 19.998 1.00 65.00 110 THR A C 1
ATOM 847 O O . THR A 1 110 ? -3.338 -17.069 21.222 1.00 65.00 110 THR A O 1
ATOM 850 N N . SER A 1 111 ? -4.512 -17.137 19.316 1.00 58.09 111 SER A N 1
ATOM 851 C CA . SER A 1 111 ? -5.755 -17.582 19.964 1.00 58.09 111 SER A CA 1
ATOM 852 C C . SER A 1 111 ? -5.652 -18.977 20.592 1.00 58.09 111 SER A C 1
ATOM 854 O O . SER A 1 111 ? -6.358 -19.245 21.561 1.00 58.09 111 SER A O 1
ATOM 856 N N . ARG A 1 112 ? -4.766 -19.860 20.104 1.00 56.47 112 ARG A N 1
ATOM 857 C CA . ARG A 1 112 ? -4.538 -21.179 20.725 1.00 56.47 112 ARG A CA 1
ATOM 858 C C . ARG A 1 112 ? -3.714 -21.103 22.009 1.00 56.47 112 ARG A C 1
ATOM 860 O O . ARG A 1 112 ? -3.927 -21.915 22.902 1.00 56.47 112 ARG A O 1
ATOM 867 N N . THR A 1 113 ? -2.812 -20.134 22.135 1.00 55.22 113 THR A N 1
ATOM 868 C CA . THR A 1 113 ? -1.923 -20.017 23.305 1.00 55.22 113 THR A CA 1
ATOM 869 C C . THR A 1 113 ? -2.627 -19.427 24.533 1.00 55.22 113 THR A C 1
ATOM 871 O O . THR A 1 113 ? -2.237 -19.713 25.659 1.00 55.22 113 THR A O 1
ATOM 874 N N . LYS A 1 114 ? -3.718 -18.668 24.345 1.00 53.47 114 LYS A N 1
ATOM 875 C CA . LYS A 1 114 ? -4.580 -18.172 25.438 1.00 53.47 114 LYS A CA 1
ATOM 876 C C . LYS A 1 114 ? -5.455 -19.252 26.097 1.00 53.47 114 LYS A C 1
ATOM 878 O O . LYS A 1 114 ? -6.233 -18.917 26.975 1.00 53.47 114 LYS A O 1
ATOM 883 N N . GLY A 1 115 ? -5.348 -20.522 25.701 1.00 55.47 115 GLY A N 1
ATOM 884 C CA . GLY A 1 115 ? -6.051 -21.640 26.345 1.00 55.47 115 GLY A CA 1
ATOM 885 C C . GLY A 1 115 ? -5.327 -22.256 27.550 1.00 55.47 115 GLY A C 1
ATOM 886 O O . GLY A 1 115 ? -5.854 -23.193 28.136 1.00 55.47 115 GLY A O 1
ATOM 887 N N . TYR A 1 116 ? -4.132 -21.772 27.914 1.00 54.38 116 TYR A N 1
ATOM 888 C CA . TYR A 1 116 ? -3.343 -22.307 29.030 1.00 54.38 116 TYR A CA 1
ATOM 889 C C . TYR A 1 116 ? -2.958 -21.201 30.015 1.00 54.38 116 TYR A C 1
ATOM 891 O O . TYR A 1 116 ? -1.800 -20.818 30.155 1.00 54.38 116 TYR A O 1
ATOM 899 N N . LEU A 1 117 ? -3.964 -20.653 30.678 1.00 61.28 117 LEU A N 1
ATOM 900 C CA . LEU A 1 117 ? -3.800 -19.951 31.938 1.00 61.28 117 LEU A CA 1
ATOM 901 C C . LEU A 1 117 ? -4.296 -20.933 33.003 1.00 61.28 117 LEU A C 1
ATOM 903 O O . LEU A 1 117 ? -5.497 -21.200 33.045 1.00 61.28 117 LEU A O 1
ATOM 907 N N . PRO A 1 118 ? -3.388 -21.585 33.759 1.00 59.69 118 PRO A N 1
ATOM 908 C CA . PRO A 1 118 ? -3.803 -22.432 34.859 1.00 59.69 118 PRO A CA 1
ATOM 909 C C . PRO A 1 118 ? -4.576 -21.559 35.841 1.00 59.69 118 PRO A C 1
ATOM 911 O O . PRO A 1 11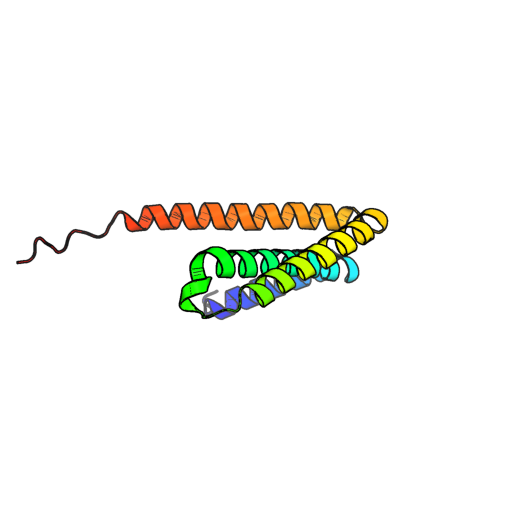8 ? -4.153 -20.459 36.190 1.00 59.69 118 PRO A O 1
ATOM 914 N N . ASP A 1 119 ? -5.746 -22.053 36.210 1.00 64.12 119 ASP A N 1
ATOM 915 C CA . ASP A 1 119 ? -6.660 -21.421 37.139 1.00 64.12 119 ASP A CA 1
ATOM 916 C C . ASP A 1 119 ? -5.973 -21.197 38.500 1.00 64.12 119 ASP A C 1
ATOM 918 O O . ASP A 1 119 ? -5.803 -22.122 39.295 1.00 64.12 119 ASP A O 1
ATOM 922 N N . GLU A 1 120 ? -5.553 -19.958 38.772 1.00 62.81 120 GLU A N 1
ATOM 923 C CA . GLU A 1 120 ? -5.018 -19.545 40.077 1.00 62.81 120 GLU A CA 1
ATOM 924 C C . GLU A 1 120 ? -6.099 -19.497 41.177 1.00 62.81 120 GLU A C 1
ATOM 926 O O . GLU A 1 120 ? -5.786 -19.196 42.331 1.00 62.81 120 GLU A O 1
ATOM 931 N N . SER A 1 121 ? -7.360 -19.853 40.890 1.00 58.31 121 SER A N 1
ATOM 932 C CA . SER A 1 121 ? -8.408 -19.939 41.916 1.00 58.31 121 SER A CA 1
ATOM 933 C C . SER A 1 121 ? -8.250 -21.120 42.887 1.00 58.31 121 SER A C 1
ATOM 935 O O . SER A 1 121 ? -8.946 -21.163 43.899 1.00 58.31 121 SER A O 1
ATOM 937 N N . GLN A 1 122 ? -7.278 -22.019 42.676 1.00 57.62 122 GLN A N 1
ATOM 938 C CA . GLN A 1 122 ? -6.949 -23.103 43.618 1.00 57.62 122 GLN A CA 1
ATOM 939 C C . GLN A 1 122 ? -5.923 -22.749 44.712 1.00 57.62 122 GLN A C 1
ATOM 941 O O . GLN A 1 122 ? -5.462 -23.638 45.426 1.00 57.62 122 GLN A O 1
ATOM 946 N N . LYS A 1 123 ? -5.555 -21.474 44.890 1.00 55.22 123 LYS A N 1
ATOM 947 C CA . LYS A 1 123 ? -4.595 -21.057 45.932 1.00 55.22 123 LYS A CA 1
ATOM 948 C C . LYS A 1 123 ? -5.176 -20.111 46.988 1.00 55.22 123 LYS A C 1
ATOM 950 O O . LYS A 1 123 ? -4.536 -19.131 47.368 1.00 55.22 123 LYS A O 1
ATOM 955 N N . ARG A 1 124 ? -6.382 -20.414 47.469 1.00 55.56 124 ARG A N 1
ATOM 956 C CA . ARG A 1 124 ? -6.918 -19.855 48.717 1.00 55.56 124 ARG A CA 1
ATOM 957 C C . ARG A 1 124 ? -6.992 -20.916 49.798 1.00 55.56 124 ARG A C 1
ATOM 959 O O . ARG A 1 124 ? -7.420 -22.039 49.465 1.00 55.56 124 ARG A O 1
#

Sequence (124 aa):
MKGSLRSHLLIYTVVVAGTLAVLFDLTRIAALGAFFYLIMDMLVHWGVFRHLRNEVGARATILLAAMAADGVVLAAFTWVKLNSDPMVVIYAAIGIVLVFAGEHLFLRQTSRTKGYLPDESQKR